Protein AF-Q5PYZ2-F1 (afdb_monomer)

Structure (mmCIF, N/CA/C/O backbone):
data_AF-Q5PYZ2-F1
#
_entry.id   AF-Q5PYZ2-F1
#
loop_
_atom_site.group_PDB
_atom_site.id
_atom_site.type_symbol
_atom_site.label_atom_id
_atom_site.label_alt_id
_atom_site.label_comp_id
_atom_site.label_asym_id
_atom_site.label_entity_id
_atom_site.label_seq_id
_atom_site.pdbx_PDB_ins_code
_atom_site.Cartn_x
_atom_site.Cartn_y
_atom_site.Cartn_z
_atom_site.occupancy
_atom_site.B_iso_or_equiv
_atom_site.auth_seq_id
_atom_site.auth_comp_id
_atom_site.auth_asym_id
_atom_site.auth_atom_id
_atom_site.pdbx_PDB_model_num
ATOM 1 N N . TYR A 1 1 ? 17.590 11.667 -26.808 1.00 47.16 1 TYR A N 1
ATOM 2 C CA . TYR A 1 1 ? 16.742 10.820 -25.951 1.00 47.16 1 TYR A CA 1
ATOM 3 C C . TYR A 1 1 ? 17.163 11.043 -24.516 1.00 47.16 1 TYR A C 1
ATOM 5 O O . TYR A 1 1 ? 18.228 10.579 -24.139 1.00 47.16 1 TYR A O 1
ATOM 13 N N . ILE A 1 2 ? 16.395 11.802 -23.737 1.00 50.25 2 ILE A N 1
ATOM 14 C CA . ILE A 1 2 ? 16.624 11.834 -22.291 1.00 50.25 2 ILE A CA 1
ATOM 15 C C . ILE A 1 2 ? 16.015 10.529 -21.776 1.00 50.25 2 ILE A C 1
ATOM 17 O O . ILE A 1 2 ? 14.794 10.378 -21.786 1.00 50.25 2 ILE A O 1
ATOM 21 N N . GLN A 1 3 ? 16.847 9.551 -21.415 1.00 60.03 3 GLN A N 1
ATOM 22 C CA . GLN A 1 3 ? 16.414 8.437 -20.570 1.00 60.03 3 GLN A CA 1
ATOM 23 C C . GLN A 1 3 ? 16.127 9.032 -19.187 1.00 60.03 3 GLN A C 1
ATOM 25 O O . GLN A 1 3 ? 16.986 9.056 -18.314 1.00 60.03 3 GLN A O 1
ATOM 30 N N . GLY A 1 4 ? 14.951 9.644 -19.040 1.00 65.38 4 GLY A N 1
ATOM 31 C CA . GLY A 1 4 ? 14.511 10.210 -17.772 1.00 65.38 4 GLY A CA 1
ATOM 32 C C . GLY A 1 4 ? 14.301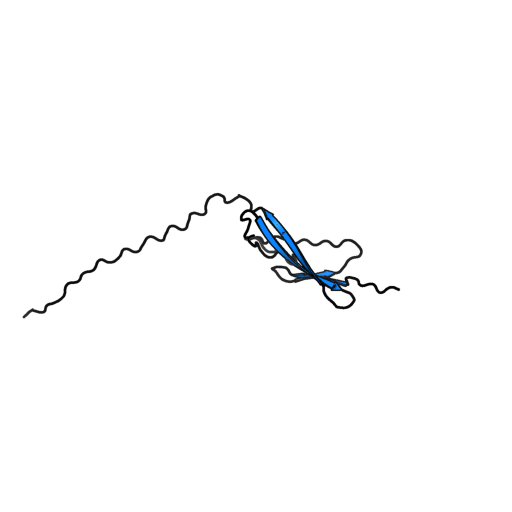 9.110 -16.735 1.00 65.38 4 GLY A C 1
ATOM 33 O O . GLY A 1 4 ? 14.025 7.960 -17.081 1.00 65.38 4 GLY A O 1
ATOM 34 N N . HIS A 1 5 ? 14.411 9.479 -15.462 1.00 83.31 5 HIS A N 1
ATOM 35 C CA . HIS A 1 5 ? 14.029 8.628 -14.340 1.00 83.31 5 HIS A CA 1
ATOM 36 C C . HIS A 1 5 ? 12.518 8.379 -14.402 1.00 83.31 5 HIS A C 1
ATOM 38 O O . HIS A 1 5 ? 11.717 9.290 -14.187 1.00 83.31 5 HIS A O 1
ATOM 44 N N . VAL A 1 6 ? 12.117 7.170 -14.801 1.00 87.25 6 VAL A N 1
ATOM 45 C CA . VAL A 1 6 ? 10.706 6.814 -15.005 1.00 87.25 6 VAL A CA 1
ATOM 46 C C . VAL A 1 6 ? 10.327 5.603 -14.169 1.00 87.25 6 VAL A C 1
ATOM 48 O O . VAL A 1 6 ? 11.102 4.661 -14.028 1.00 87.25 6 VAL A O 1
ATOM 51 N N . ILE A 1 7 ? 9.102 5.605 -13.644 1.00 87.31 7 ILE A N 1
ATOM 52 C CA . ILE A 1 7 ? 8.531 4.431 -12.974 1.00 87.31 7 ILE A CA 1
ATOM 53 C C . ILE A 1 7 ? 8.284 3.362 -14.041 1.00 87.31 7 ILE A C 1
ATOM 55 O O . ILE A 1 7 ? 7.513 3.618 -14.973 1.00 87.31 7 ILE A O 1
ATOM 59 N N . LYS A 1 8 ? 8.929 2.200 -13.907 1.00 88.06 8 LYS A N 1
ATOM 60 C CA . LYS A 1 8 ? 8.696 1.010 -14.739 1.00 88.06 8 LYS A CA 1
ATOM 61 C C . LYS A 1 8 ? 7.470 0.251 -14.252 1.00 88.06 8 LYS A C 1
ATOM 63 O O . LYS A 1 8 ? 6.565 -0.030 -15.031 1.00 88.06 8 LYS A O 1
ATOM 68 N N . ASP A 1 9 ? 7.436 -0.004 -12.952 1.00 88.88 9 ASP A N 1
ATOM 69 C CA . ASP A 1 9 ? 6.467 -0.880 -12.313 1.00 88.88 9 ASP A CA 1
ATOM 70 C C . ASP A 1 9 ? 6.088 -0.358 -10.930 1.00 88.88 9 ASP A C 1
ATOM 72 O O . ASP A 1 9 ? 6.807 0.439 -10.323 1.00 88.88 9 ASP A O 1
ATOM 76 N N . MET A 1 10 ? 4.954 -0.825 -10.422 1.00 91.38 10 MET A N 1
ATOM 77 C CA . MET A 1 10 ? 4.520 -0.560 -9.057 1.00 91.38 10 MET A CA 1
ATOM 78 C C . MET A 1 10 ? 4.172 -1.877 -8.370 1.00 91.38 10 MET A C 1
ATOM 80 O O . MET A 1 10 ? 3.577 -2.768 -8.976 1.00 91.38 10 MET A O 1
ATOM 84 N N . GLN A 1 11 ? 4.524 -1.994 -7.096 1.00 93.81 11 GLN A N 1
ATOM 85 C CA . GLN A 1 11 ? 4.121 -3.104 -6.239 1.00 93.81 11 GLN A CA 1
ATOM 86 C C . GLN A 1 11 ? 3.348 -2.568 -5.052 1.00 93.81 11 GLN A C 1
ATOM 88 O O . GLN A 1 11 ? 3.787 -1.623 -4.403 1.00 93.81 11 GLN A O 1
ATOM 93 N N . ILE A 1 12 ? 2.206 -3.174 -4.753 1.00 94.19 12 ILE A N 1
ATOM 94 C CA . ILE A 1 12 ? 1.385 -2.793 -3.608 1.00 94.19 12 ILE A CA 1
ATOM 95 C C . ILE A 1 12 ? 1.387 -3.952 -2.630 1.00 94.19 12 ILE A C 1
ATOM 97 O O . ILE A 1 12 ? 0.976 -5.065 -2.956 1.00 94.19 12 ILE A O 1
ATOM 101 N N . PHE A 1 13 ? 1.858 -3.681 -1.421 1.00 95.06 13 PHE A N 1
ATOM 102 C CA . PHE A 1 13 ? 1.905 -4.635 -0.333 1.00 95.06 13 PHE A CA 1
ATOM 103 C C . PHE A 1 13 ? 0.631 -4.493 0.493 1.00 95.06 13 PHE A C 1
ATOM 105 O O . PHE A 1 13 ? 0.451 -3.524 1.234 1.00 95.06 13 PHE A O 1
ATOM 112 N N . CYS A 1 14 ? -0.229 -5.491 0.370 1.00 93.56 14 CYS A N 1
ATOM 113 C CA . CYS A 1 14 ? -1.535 -5.590 1.000 1.00 93.56 14 CYS A CA 1
ATOM 114 C C . CYS A 1 14 ? -1.460 -6.509 2.233 1.00 93.56 14 CYS A C 1
ATOM 116 O O . CYS A 1 14 ? -0.421 -7.107 2.533 1.00 93.56 14 CYS A O 1
ATOM 118 N N . LYS A 1 15 ? -2.568 -6.654 2.966 1.00 92.38 15 LYS A N 1
ATOM 119 C CA . LYS A 1 15 ? -2.695 -7.644 4.051 1.00 92.38 15 LYS A CA 1
ATOM 120 C C . LYS A 1 15 ? -2.636 -9.083 3.527 1.00 92.38 15 LYS A C 1
ATOM 122 O O . LYS A 1 15 ? -2.087 -9.956 4.186 1.00 92.38 15 LYS A O 1
ATOM 127 N N . ASN A 1 16 ? -3.213 -9.322 2.353 1.00 90.56 16 ASN A N 1
ATOM 128 C CA . ASN A 1 16 ? -3.394 -10.644 1.753 1.00 90.56 16 ASN A CA 1
ATOM 129 C C . ASN A 1 16 ? -2.315 -11.015 0.717 1.00 90.56 16 ASN A C 1
ATOM 131 O O . ASN A 1 16 ? -2.527 -11.923 -0.080 1.00 90.56 16 ASN A O 1
ATOM 135 N N . GLY A 1 17 ? -1.177 -10.318 0.719 1.00 90.94 17 GLY A N 1
ATOM 136 C CA . GLY A 1 17 ? -0.070 -10.548 -0.208 1.00 90.94 17 GLY A CA 1
ATOM 137 C C . GLY A 1 17 ? 0.379 -9.264 -0.895 1.00 90.94 17 GLY A C 1
ATOM 138 O O . GLY A 1 17 ? 0.103 -8.162 -0.423 1.00 90.94 17 GLY A O 1
ATOM 139 N N . TRP A 1 18 ? 1.082 -9.407 -2.012 1.00 90.25 18 TRP A N 1
ATOM 140 C CA . TRP A 1 18 ? 1.504 -8.288 -2.846 1.00 90.25 18 TRP A CA 1
ATOM 141 C C . TRP A 1 18 ? 0.850 -8.381 -4.223 1.00 90.25 18 TRP A C 1
ATOM 143 O O . TRP A 1 18 ? 0.552 -9.469 -4.713 1.00 90.25 18 TRP A O 1
ATOM 153 N N . MET A 1 19 ? 0.623 -7.227 -4.838 1.00 90.19 19 MET A N 1
ATOM 154 C CA . MET A 1 19 ? 0.095 -7.112 -6.192 1.00 90.19 19 MET A CA 1
ATOM 155 C C . MET A 1 19 ? 1.070 -6.317 -7.053 1.00 90.19 19 MET A C 1
ATOM 157 O O . MET A 1 19 ? 1.486 -5.223 -6.671 1.00 90.19 19 MET A O 1
ATOM 161 N N . GLN A 1 20 ? 1.397 -6.857 -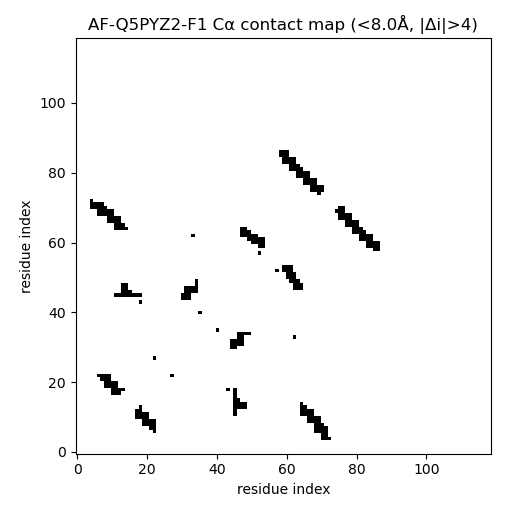8.227 1.00 90.12 20 GLN A N 1
ATOM 162 C CA . GLN A 1 20 ? 2.094 -6.121 -9.276 1.00 90.12 20 GLN A CA 1
ATOM 163 C C . GLN A 1 20 ? 1.094 -5.258 -10.040 1.00 90.12 20 GLN A C 1
ATOM 165 O O . GLN A 1 20 ? 0.040 -5.739 -10.456 1.00 90.12 20 GLN A O 1
ATOM 170 N N . MET A 1 21 ? 1.459 -4.011 -10.297 1.00 86.31 21 MET A N 1
ATOM 171 C CA . MET A 1 21 ? 0.721 -3.122 -11.173 1.00 86.31 21 MET A CA 1
ATOM 172 C C . MET A 1 21 ? 1.652 -2.617 -12.271 1.00 86.31 21 MET A C 1
ATOM 174 O O . MET A 1 21 ? 2.591 -1.858 -12.029 1.00 86.31 21 MET A O 1
ATOM 178 N N . THR A 1 22 ? 1.391 -3.064 -13.496 1.00 79.81 22 THR A N 1
ATOM 179 C CA . THR A 1 22 ? 2.115 -2.592 -14.675 1.00 79.81 22 THR A CA 1
ATOM 180 C C . THR A 1 22 ? 1.683 -1.168 -14.990 1.00 79.81 22 THR A C 1
ATOM 182 O O . THR A 1 22 ? 0.487 -0.874 -15.048 1.00 79.81 22 THR A O 1
ATOM 185 N N . ARG A 1 23 ? 2.647 -0.275 -15.229 1.00 74.75 23 ARG A N 1
ATOM 186 C CA . ARG A 1 23 ? 2.348 1.110 -15.593 1.00 74.75 23 ARG A CA 1
ATOM 187 C C . ARG A 1 23 ? 1.720 1.176 -16.989 1.00 74.75 23 ARG A C 1
ATOM 189 O O . ARG A 1 23 ? 2.405 1.055 -18.003 1.00 74.75 23 ARG A O 1
ATOM 196 N N . GLY A 1 24 ? 0.421 1.448 -17.047 1.00 70.69 24 GLY A N 1
ATOM 197 C CA . GLY A 1 24 ? -0.268 1.841 -18.272 1.00 70.69 24 GLY A CA 1
ATOM 198 C C . GLY A 1 24 ? 0.141 3.242 -18.742 1.00 70.69 24 GLY A C 1
ATOM 199 O O . GLY A 1 24 ? 0.639 4.066 -17.966 1.00 70.69 24 GLY A O 1
ATOM 200 N N . ARG A 1 25 ? -0.091 3.542 -20.027 1.00 71.06 25 ARG A N 1
ATOM 201 C CA .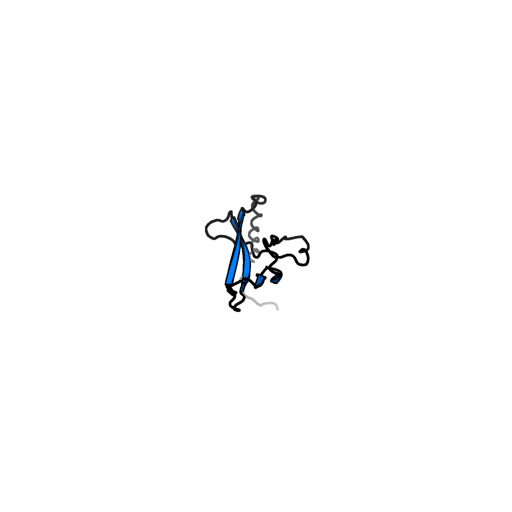 ARG A 1 25 ? 0.018 4.916 -20.540 1.00 71.06 25 ARG A CA 1
ATOM 202 C C . ARG A 1 25 ? -1.106 5.758 -19.919 1.00 71.06 25 ARG A C 1
ATOM 204 O O . ARG A 1 25 ? -2.272 5.459 -20.138 1.00 71.06 25 ARG A O 1
ATOM 211 N N . GLY A 1 26 ? -0.759 6.809 -19.172 1.00 76.06 26 GLY A N 1
ATOM 212 C CA . GLY A 1 26 ? -1.733 7.704 -18.533 1.00 76.06 26 GLY A CA 1
ATOM 213 C C . GLY A 1 26 ? -2.068 7.326 -17.085 1.00 76.06 26 GLY A C 1
ATOM 214 O O . GLY A 1 26 ? -1.167 7.064 -1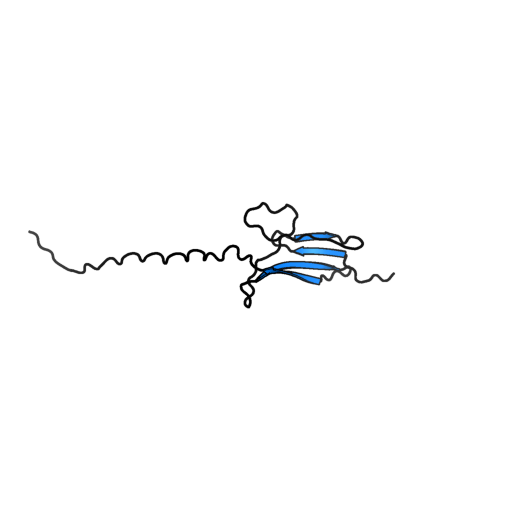6.288 1.00 76.06 26 GLY A O 1
ATOM 215 N N . ILE A 1 27 ? -3.358 7.365 -16.737 1.00 79.94 27 ILE A N 1
ATOM 216 C CA . ILE A 1 27 ? -3.859 7.151 -15.370 1.00 79.94 27 ILE A CA 1
ATOM 217 C C . ILE A 1 27 ? -3.963 5.651 -15.083 1.00 79.94 27 ILE A C 1
ATOM 219 O O . ILE A 1 27 ? -4.523 4.895 -15.872 1.00 79.94 27 ILE A O 1
ATOM 223 N N . ASN A 1 28 ? -3.454 5.236 -13.925 1.00 81.94 28 ASN A N 1
ATOM 224 C CA . ASN A 1 28 ? -3.540 3.869 -13.423 1.00 81.94 28 ASN A CA 1
ATOM 225 C C . ASN A 1 28 ? -4.485 3.856 -12.213 1.00 81.94 28 ASN A C 1
ATOM 227 O O . ASN A 1 28 ? -4.369 4.716 -11.343 1.00 81.94 28 ASN A O 1
ATOM 231 N N . MET A 1 29 ? -5.431 2.914 -12.165 1.00 84.88 29 MET A N 1
ATOM 232 C CA . MET A 1 29 ? -6.430 2.820 -11.092 1.00 84.88 29 MET A CA 1
ATOM 233 C C . MET A 1 29 ? -6.303 1.505 -10.332 1.00 84.88 29 MET A C 1
ATOM 235 O O . MET A 1 29 ? -6.231 0.437 -10.935 1.00 84.88 29 MET A O 1
ATOM 239 N N . ILE A 1 30 ? -6.343 1.592 -9.007 1.00 87.12 30 ILE A N 1
ATOM 240 C CA . ILE A 1 30 ? -6.299 0.465 -8.076 1.00 87.12 30 ILE A CA 1
ATOM 241 C C . ILE A 1 30 ? -7.527 0.536 -7.166 1.00 87.12 30 ILE A C 1
ATOM 243 O O . ILE A 1 30 ? -7.939 1.620 -6.754 1.00 87.12 30 ILE A O 1
ATOM 247 N N . ARG A 1 31 ? -8.117 -0.618 -6.839 1.00 89.12 31 ARG A N 1
ATOM 248 C CA . ARG A 1 31 ? -9.102 -0.738 -5.757 1.00 89.12 31 ARG A CA 1
ATOM 249 C C . ARG A 1 31 ? -8.474 -1.488 -4.592 1.00 89.12 31 ARG A C 1
ATOM 251 O O . ARG A 1 31 ? -7.965 -2.593 -4.771 1.00 89.12 31 ARG A O 1
ATOM 258 N N . ILE A 1 32 ? -8.524 -0.877 -3.414 1.00 92.12 32 ILE A N 1
ATOM 259 C CA . ILE A 1 32 ? -8.067 -1.478 -2.162 1.00 92.12 32 ILE A CA 1
ATOM 260 C C . ILE A 1 32 ? -9.287 -1.618 -1.261 1.00 92.12 32 ILE A C 1
ATOM 262 O O . ILE A 1 32 ? -10.020 -0.658 -1.029 1.00 92.12 32 ILE A O 1
ATOM 266 N N . HIS A 1 33 ? -9.529 -2.837 -0.804 1.00 91.25 33 HIS A N 1
ATOM 267 C CA . HIS A 1 33 ? -10.696 -3.186 -0.016 1.00 91.25 33 HIS A CA 1
ATOM 268 C C . HIS A 1 33 ? -10.382 -3.074 1.471 1.00 91.25 33 HIS A C 1
ATOM 270 O O . HIS A 1 33 ? -9.318 -3.496 1.927 1.00 91.25 33 HIS A O 1
ATOM 276 N N . TYR A 1 34 ? -11.334 -2.562 2.245 1.00 90.56 34 TYR A N 1
ATOM 277 C CA . TYR A 1 34 ? -11.297 -2.729 3.692 1.00 90.56 34 TYR A CA 1
ATOM 278 C C . TYR A 1 34 ? -11.443 -4.215 4.048 1.00 90.56 34 TYR A C 1
ATOM 280 O O . TYR A 1 34 ? -12.155 -4.945 3.345 1.00 90.56 34 TYR A O 1
ATOM 288 N N . PRO A 1 35 ? -10.773 -4.691 5.110 1.00 87.12 35 PRO A N 1
ATOM 289 C CA . PRO A 1 35 ? -10.938 -6.058 5.575 1.00 87.12 35 PRO A CA 1
ATOM 290 C C . PRO A 1 35 ? -12.395 -6.292 5.990 1.00 87.12 35 PRO A C 1
ATOM 292 O O . PRO A 1 35 ? -12.948 -5.553 6.797 1.00 87.12 35 PRO A O 1
ATOM 295 N N . GLN A 1 36 ? -13.015 -7.329 5.434 1.00 80.62 36 GLN A N 1
ATOM 296 C CA . GLN A 1 36 ? -14.359 -7.760 5.810 1.00 80.62 36 GLN A CA 1
ATOM 297 C C . GLN A 1 36 ? -14.257 -8.956 6.765 1.00 80.62 36 GLN A C 1
ATOM 299 O O . GLN A 1 36 ? -13.405 -9.826 6.590 1.00 80.62 36 GLN A O 1
ATOM 304 N N . THR A 1 37 ? -15.100 -8.985 7.795 1.00 69.44 37 THR A N 1
ATOM 305 C CA . THR A 1 37 ? -15.061 -9.983 8.879 1.00 69.44 37 THR A CA 1
ATOM 306 C C . THR A 1 37 ? -15.724 -11.314 8.523 1.00 69.44 37 THR A C 1
ATOM 308 O O . THR A 1 37 ? -15.336 -12.340 9.072 1.00 69.44 37 THR A O 1
ATOM 311 N N . TYR A 1 38 ? -16.693 -11.320 7.599 1.00 62.62 38 TYR A N 1
ATOM 312 C CA . TYR A 1 38 ? -17.573 -12.477 7.357 1.00 62.62 38 TYR A CA 1
ATOM 313 C C . TYR A 1 38 ? -17.750 -12.855 5.880 1.00 62.62 38 TYR A C 1
ATOM 315 O O . TYR A 1 38 ? -18.671 -13.590 5.534 1.00 62.62 38 TYR A O 1
ATOM 323 N N . THR A 1 39 ? -16.903 -12.353 4.986 1.00 60.56 39 THR A N 1
ATOM 324 C CA . THR A 1 39 ? -17.043 -12.577 3.540 1.00 60.56 39 THR A CA 1
ATOM 325 C C . THR A 1 39 ? -15.763 -13.150 2.943 1.00 60.56 39 THR A C 1
ATOM 327 O O . THR A 1 39 ? -14.657 -12.932 3.442 1.00 60.56 39 THR A O 1
ATOM 330 N N . SER A 1 40 ? -15.909 -13.903 1.849 1.00 63.59 40 SER A N 1
ATOM 331 C CA . SER A 1 40 ? -14.760 -14.384 1.089 1.00 63.59 40 SER A CA 1
ATOM 332 C C . SER A 1 40 ? -14.017 -13.197 0.479 1.00 63.59 40 SER A C 1
ATOM 334 O O . SER A 1 40 ? -14.611 -12.398 -0.249 1.00 63.59 40 SER A O 1
ATOM 336 N N . VAL A 1 41 ? -12.713 -13.108 0.736 1.00 66.31 41 VAL A N 1
ATOM 337 C CA . VAL A 1 41 ? -11.837 -12.135 0.078 1.00 66.31 41 VAL A CA 1
ATOM 338 C C . VAL A 1 41 ? -11.917 -12.353 -1.433 1.00 66.31 41 VAL A C 1
ATOM 340 O O . VAL A 1 41 ? -11.749 -13.477 -1.902 1.00 66.31 41 VAL A O 1
ATOM 343 N N . VAL A 1 42 ? -12.181 -11.287 -2.195 1.00 68.94 42 VAL A N 1
ATOM 344 C CA . VAL A 1 42 ? -12.200 -11.348 -3.663 1.00 68.94 42 VAL A CA 1
ATOM 345 C C . VAL A 1 42 ? -10.813 -11.803 -4.147 1.00 68.94 42 VAL A C 1
ATOM 347 O O . VAL A 1 42 ? -9.824 -11.127 -3.841 1.00 68.94 42 VAL A O 1
ATOM 350 N N . PRO A 1 43 ? -10.696 -12.930 -4.877 1.00 74.06 43 PRO A N 1
ATOM 351 C CA . PRO A 1 43 ? -9.411 -13.400 -5.382 1.00 74.06 43 PRO A CA 1
ATOM 352 C C . PRO A 1 43 ? -8.721 -12.326 -6.230 1.00 74.06 43 PRO A C 1
ATOM 354 O O . PRO A 1 43 ? -9.336 -11.733 -7.113 1.00 74.06 43 PRO A O 1
ATOM 357 N N . GLY A 1 44 ? -7.446 -12.053 -5.944 1.00 78.00 44 GLY A N 1
ATOM 358 C CA . GLY A 1 44 ? -6.662 -11.024 -6.638 1.00 78.00 44 GLY A CA 1
ATOM 359 C C . GLY A 1 44 ? -6.901 -9.579 -6.176 1.00 78.00 44 GLY A C 1
ATOM 360 O O . GLY A 1 44 ? -6.238 -8.677 -6.680 1.00 78.00 44 GLY A O 1
ATOM 361 N N . ALA A 1 45 ? -7.796 -9.326 -5.214 1.00 87.56 45 ALA A N 1
ATOM 362 C CA . ALA A 1 45 ? -7.972 -7.988 -4.648 1.00 87.56 45 ALA A CA 1
ATOM 363 C C . ALA A 1 45 ? -6.839 -7.614 -3.679 1.00 87.56 45 ALA A C 1
ATOM 365 O O . ALA A 1 45 ? -6.298 -8.475 -2.989 1.00 87.56 45 ALA A O 1
ATOM 366 N N . CYS A 1 46 ? -6.527 -6.321 -3.558 1.00 91.00 46 CYS A N 1
ATOM 367 C CA . CYS A 1 46 ? -5.718 -5.811 -2.449 1.00 91.00 46 CYS A CA 1
ATOM 368 C C . CYS A 1 46 ? -6.607 -5.523 -1.248 1.0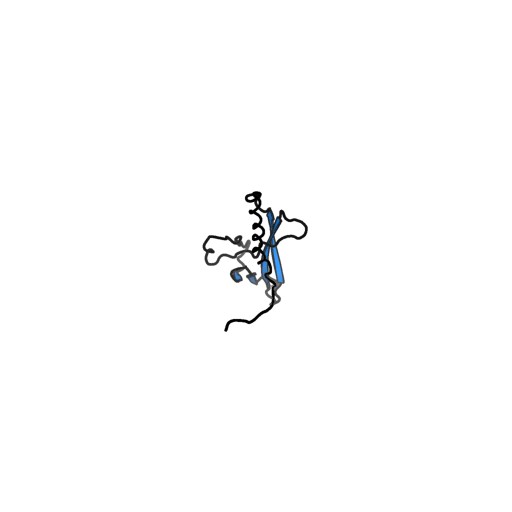0 91.00 46 CYS A C 1
ATOM 370 O O . CYS A 1 46 ? -7.605 -4.814 -1.386 1.00 91.00 46 CYS A O 1
ATOM 372 N N . VAL A 1 47 ? -6.227 -6.011 -0.071 1.00 92.88 47 VAL A N 1
ATOM 373 C CA . VAL A 1 47 ? -6.899 -5.679 1.188 1.00 92.88 47 VAL A CA 1
ATOM 374 C C . VAL A 1 47 ? -6.002 -4.784 2.037 1.00 92.88 47 VAL A C 1
ATOM 376 O O . VAL A 1 47 ? -4.820 -5.087 2.224 1.00 92.88 47 VAL A O 1
ATOM 379 N N . PHE A 1 48 ? -6.565 -3.700 2.569 1.00 94.75 48 PHE A N 1
ATOM 380 C CA . PHE A 1 48 ? -5.894 -2.832 3.531 1.00 94.75 48 PHE A CA 1
ATOM 381 C C . PHE A 1 48 ? -5.401 -3.617 4.752 1.00 94.75 48 PHE A C 1
ATOM 383 O O . PHE A 1 48 ? -6.024 -4.585 5.203 1.00 94.75 48 PHE A O 1
ATOM 390 N N . ARG A 1 49 ? -4.293 -3.161 5.334 1.00 93.50 49 ARG A N 1
ATOM 391 C CA . ARG A 1 49 ? -3.909 -3.532 6.698 1.00 93.50 49 ARG A CA 1
ATOM 392 C C . ARG A 1 49 ? -4.654 -2.657 7.704 1.00 93.50 49 ARG A C 1
ATOM 394 O O . ARG A 1 49 ? -5.099 -1.567 7.354 1.00 93.50 49 ARG A O 1
ATOM 401 N N . GLY A 1 50 ? -4.760 -3.138 8.940 1.00 91.94 50 GLY A N 1
ATOM 402 C CA . GLY A 1 50 ? -5.556 -2.514 9.996 1.00 91.94 50 GLY A CA 1
ATOM 403 C C . GLY A 1 50 ? -6.893 -3.233 10.252 1.00 91.94 50 GLY A C 1
ATOM 404 O O . GLY A 1 50 ? -7.059 -4.380 9.805 1.00 91.94 50 GLY A O 1
ATOM 405 N N . PRO A 1 51 ? -7.829 -2.585 10.973 1.00 92.31 51 PRO A N 1
ATOM 406 C CA . PRO A 1 51 ? -7.726 -1.210 11.488 1.00 92.31 51 PRO A CA 1
ATOM 407 C C . PRO A 1 51 ? -6.618 -1.026 12.531 1.00 92.31 51 PRO A C 1
ATOM 409 O O . PRO A 1 51 ? -6.326 -1.937 13.305 1.00 92.31 51 PRO A O 1
ATOM 412 N N . TYR A 1 52 ? -6.020 0.165 12.563 1.00 92.12 52 TYR A N 1
ATOM 413 C CA . TYR A 1 52 ? -5.121 0.621 13.623 1.00 92.12 52 TYR A CA 1
ATOM 414 C C . TYR A 1 52 ? -5.786 1.753 14.411 1.00 92.12 52 TYR A C 1
ATOM 416 O O . TYR A 1 52 ? -6.314 2.697 13.820 1.00 92.12 52 TYR A O 1
ATOM 424 N N . SER A 1 53 ? -5.759 1.670 15.741 1.00 90.31 53 SER A N 1
ATOM 425 C CA . SER A 1 53 ? -6.253 2.742 16.613 1.00 90.31 53 SER A CA 1
ATOM 426 C C . SER A 1 53 ? -5.300 3.935 16.610 1.00 90.31 53 SER A C 1
ATOM 428 O O . SER A 1 53 ? -4.084 3.759 16.690 1.00 90.31 53 SER A O 1
ATOM 430 N N . ILE A 1 54 ? -5.855 5.147 16.580 1.00 88.44 54 ILE A N 1
ATOM 431 C CA . ILE A 1 54 ? -5.088 6.387 16.713 1.00 88.44 54 ILE A CA 1
ATOM 432 C C . ILE A 1 54 ? -5.061 6.782 18.198 1.00 88.44 54 ILE A C 1
ATOM 434 O O . ILE A 1 54 ? -6.128 7.030 18.757 1.00 88.44 54 ILE A O 1
ATOM 438 N N . PRO A 1 55 ? -3.885 6.905 18.846 1.00 85.62 55 PRO A N 1
ATOM 439 C CA . PRO A 1 55 ? -3.793 7.154 20.292 1.00 85.62 55 PRO A CA 1
ATOM 440 C C . PRO A 1 55 ? -4.514 8.415 20.783 1.00 85.62 55 PRO A C 1
ATOM 442 O O . PRO A 1 55 ? -4.898 8.502 21.942 1.00 85.62 55 PRO A O 1
ATOM 445 N N . THR A 1 56 ? -4.665 9.415 19.917 1.00 87.69 56 THR A N 1
ATOM 446 C CA . THR A 1 56 ? -5.286 10.702 20.244 1.00 87.69 56 THR A CA 1
ATOM 447 C C . THR A 1 56 ? -6.762 10.777 19.866 1.00 87.69 56 THR A C 1
ATOM 449 O O . THR A 1 56 ? -7.401 11.790 20.149 1.00 87.69 56 THR A O 1
ATOM 452 N N . ASN A 1 57 ? -7.314 9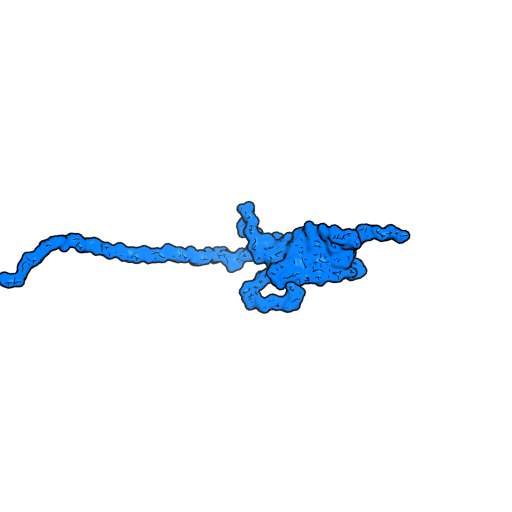.757 19.200 1.00 86.44 57 ASN A N 1
ATOM 453 C CA . ASN A 1 57 ? -8.686 9.801 18.717 1.00 86.44 57 ASN A CA 1
ATOM 454 C C . ASN A 1 57 ? -9.303 8.405 18.562 1.00 86.44 57 ASN A C 1
ATOM 456 O O . ASN A 1 57 ? -9.165 7.752 17.529 1.00 86.44 57 ASN A O 1
ATOM 460 N N . ASP A 1 58 ? -10.095 8.009 19.557 1.00 86.44 58 ASP A N 1
ATOM 461 C CA . ASP A 1 58 ? -10.786 6.719 19.569 1.00 86.44 58 ASP A CA 1
ATOM 462 C C . ASP A 1 58 ? -11.937 6.614 18.564 1.00 86.44 58 ASP A C 1
ATOM 464 O O . ASP A 1 58 ? -12.407 5.506 18.297 1.00 86.44 58 ASP A O 1
ATOM 468 N N . SER A 1 59 ? -12.390 7.730 17.986 1.00 89.50 59 SER A N 1
ATOM 469 C CA . SER A 1 59 ? -13.467 7.746 16.987 1.00 89.50 59 SER A CA 1
ATOM 470 C C . SER A 1 59 ? -12.982 7.469 15.563 1.00 89.50 59 SER A C 1
ATOM 472 O O . SER A 1 59 ? -13.804 7.288 14.664 1.00 89.50 59 SER A O 1
ATOM 474 N N . ILE A 1 60 ? -11.665 7.418 15.347 1.00 90.69 60 ILE A N 1
ATOM 475 C CA . ILE A 1 60 ? -11.050 7.195 14.039 1.00 90.69 60 ILE A CA 1
ATOM 476 C C . ILE A 1 60 ? -10.201 5.925 14.086 1.00 90.69 60 ILE A C 1
ATOM 478 O O . ILE A 1 60 ? -9.540 5.616 15.077 1.00 90.69 60 ILE A O 1
ATOM 482 N N . GLU A 1 61 ? -10.224 5.186 12.989 1.00 93.12 61 GLU A N 1
ATOM 483 C CA . GLU A 1 61 ? -9.329 4.069 12.723 1.00 93.12 61 GLU A CA 1
ATOM 484 C C . GLU A 1 61 ? -8.584 4.285 11.405 1.00 93.12 61 GLU A C 1
ATOM 486 O O . GLU A 1 61 ? -9.133 4.814 10.435 1.00 93.12 61 GLU A O 1
ATOM 491 N N . THR A 1 62 ? -7.317 3.884 11.375 1.00 94.12 62 THR A N 1
ATOM 492 C CA . THR A 1 62 ? -6.448 4.028 10.205 1.00 94.12 62 THR A CA 1
ATOM 493 C C . THR A 1 62 ? -6.266 2.690 9.512 1.00 94.12 62 THR A C 1
ATOM 495 O O . THR A 1 62 ? -6.013 1.662 10.142 1.00 94.12 62 THR A O 1
ATOM 498 N N . TYR A 1 63 ? -6.326 2.725 8.190 1.00 95.69 63 TYR A N 1
ATOM 499 C CA . TYR A 1 63 ? -6.002 1.617 7.309 1.00 95.69 63 TYR A CA 1
ATOM 500 C C . TYR A 1 63 ? -4.867 2.029 6.387 1.00 95.69 63 TYR A C 1
ATOM 502 O O . TYR A 1 63 ? -4.833 3.172 5.932 1.00 95.69 63 TYR A O 1
ATOM 510 N N . ASN A 1 64 ? -3.946 1.113 6.091 1.00 96.88 64 ASN A N 1
ATOM 511 C CA . ASN A 1 64 ? -2.854 1.423 5.175 1.00 96.88 64 ASN A CA 1
ATOM 512 C C . ASN A 1 64 ? -2.427 0.259 4.280 1.00 96.88 64 ASN A C 1
ATOM 514 O O . ASN A 1 64 ? -2.702 -0.916 4.547 1.00 96.88 64 ASN A O 1
ATOM 518 N N . VAL A 1 65 ? -1.752 0.614 3.194 1.00 96.88 65 VAL A N 1
ATOM 519 C CA . VAL A 1 65 ? -0.923 -0.286 2.388 1.00 96.88 65 VAL A CA 1
ATOM 520 C C . VAL A 1 65 ? 0.393 0.409 2.080 1.00 96.88 65 VAL A C 1
ATOM 522 O O . VAL A 1 65 ? 0.479 1.635 2.095 1.00 96.88 65 VAL A O 1
ATOM 525 N N . SER A 1 66 ? 1.412 -0.380 1.768 1.00 96.56 66 SER A N 1
ATOM 526 C CA . SER A 1 66 ? 2.705 0.157 1.339 1.00 96.56 66 SER A CA 1
ATOM 527 C C . SER A 1 66 ? 2.835 -0.021 -0.164 1.00 96.56 66 SER A C 1
ATOM 529 O O . SER A 1 66 ? 2.416 -1.050 -0.694 1.00 96.56 66 SER A O 1
ATOM 531 N N . VAL A 1 67 ? 3.424 0.948 -0.850 1.00 95.19 67 VAL A N 1
ATOM 532 C CA . VAL A 1 67 ? 3.628 0.926 -2.298 1.00 95.19 67 VAL A CA 1
ATOM 533 C C . VAL A 1 67 ? 5.114 1.056 -2.582 1.00 95.19 67 VAL A C 1
ATOM 535 O O . VAL A 1 67 ? 5.742 1.982 -2.088 1.00 95.19 67 VAL A O 1
ATOM 538 N N . ALA A 1 68 ? 5.675 0.153 -3.381 1.00 95.00 68 ALA A N 1
ATOM 539 C CA . ALA A 1 68 ? 6.993 0.326 -3.976 1.00 95.00 68 ALA A CA 1
ATOM 540 C C . ALA A 1 68 ? 6.848 0.819 -5.417 1.00 95.00 68 ALA A C 1
ATOM 542 O O . ALA A 1 68 ? 6.266 0.140 -6.266 1.00 95.00 68 ALA A O 1
ATOM 543 N N . LEU A 1 69 ? 7.409 1.990 -5.696 1.00 92.62 69 LEU A N 1
ATOM 544 C CA . LEU A 1 69 ? 7.615 2.506 -7.041 1.00 92.62 69 LEU A CA 1
ATOM 545 C C . LEU A 1 69 ? 8.958 1.982 -7.544 1.00 92.62 69 LEU A C 1
ATOM 547 O O . LEU A 1 69 ? 10.004 2.313 -6.986 1.00 92.62 69 LEU A O 1
ATOM 551 N N . LEU A 1 70 ? 8.932 1.143 -8.577 1.00 92.50 70 LEU A N 1
ATOM 552 C CA . LEU A 1 70 ? 10.127 0.542 -9.159 1.00 92.50 70 LEU A CA 1
ATOM 553 C C . LEU A 1 70 ? 10.586 1.394 -10.338 1.00 92.50 70 LEU A C 1
ATOM 555 O O . LEU A 1 70 ? 9.944 1.442 -11.393 1.00 92.50 70 LEU A O 1
ATOM 559 N N . TRP A 1 71 ? 11.695 2.094 -10.144 1.00 91.25 71 TRP A N 1
ATOM 560 C CA . TRP A 1 71 ? 12.217 3.048 -11.109 1.00 91.25 71 TRP A CA 1
ATOM 561 C C . TRP A 1 71 ? 13.145 2.401 -12.137 1.00 91.25 71 TRP A C 1
ATOM 563 O O . TRP A 1 71 ? 13.675 1.302 -11.962 1.00 91.25 71 TRP A O 1
ATOM 573 N N . SER A 1 72 ? 13.336 3.091 -13.259 1.00 90.56 72 SER A N 1
ATOM 574 C CA . SER A 1 72 ? 14.131 2.599 -14.381 1.00 90.56 72 SER A CA 1
ATOM 575 C C . SER A 1 72 ? 15.606 2.381 -14.061 1.00 90.56 72 SER A C 1
ATOM 577 O O . SER A 1 72 ? 16.219 1.537 -14.717 1.00 90.56 72 SER A O 1
ATOM 579 N N . ASP A 1 73 ? 16.129 3.113 -13.079 1.00 91.00 73 ASP A N 1
ATOM 580 C CA . ASP A 1 73 ? 17.498 3.044 -12.559 1.00 91.00 73 ASP A CA 1
ATOM 581 C C . ASP A 1 73 ? 17.706 1.926 -11.519 1.00 91.00 73 ASP A C 1
ATOM 583 O O . ASP A 1 73 ? 18.836 1.678 -11.112 1.00 91.00 73 ASP A O 1
ATOM 587 N N . GLY A 1 74 ? 16.636 1.231 -11.118 1.00 87.94 74 GLY A N 1
ATOM 588 C CA . GLY A 1 74 ? 16.675 0.113 -10.178 1.00 87.94 74 GLY A CA 1
ATOM 589 C C . GLY A 1 74 ? 16.528 0.495 -8.704 1.00 87.94 74 GLY A C 1
ATOM 590 O O . GLY A 1 74 ? 16.445 -0.409 -7.875 1.00 87.94 74 GLY A O 1
ATOM 591 N N . THR A 1 75 ? 16.445 1.782 -8.358 1.00 91.06 75 THR A N 1
ATOM 592 C CA . THR A 1 75 ? 16.276 2.213 -6.960 1.00 91.06 75 THR A CA 1
ATOM 593 C C . THR A 1 75 ? 14.788 2.306 -6.632 1.00 91.06 75 THR A C 1
ATOM 595 O O . THR A 1 75 ? 14.130 3.161 -7.210 1.00 91.06 75 THR A O 1
ATOM 598 N N . PRO A 1 76 ? 14.210 1.478 -5.742 1.00 92.50 76 PRO A N 1
ATOM 599 C CA . PRO A 1 76 ? 12.797 1.589 -5.390 1.00 92.50 76 PRO A CA 1
ATOM 600 C C . PRO A 1 76 ? 12.530 2.758 -4.428 1.00 92.50 76 PRO A C 1
ATOM 602 O O . PRO A 1 76 ? 13.329 3.031 -3.533 1.00 92.50 76 PRO A O 1
ATOM 605 N N . THR A 1 77 ? 11.367 3.400 -4.555 1.00 95.00 77 THR A N 1
ATOM 606 C CA . THR A 1 77 ? 10.832 4.333 -3.542 1.00 95.00 77 THR A CA 1
ATOM 607 C C . THR A 1 77 ? 9.640 3.694 -2.852 1.00 95.00 77 THR A C 1
ATOM 609 O O . THR A 1 77 ? 8.800 3.103 -3.528 1.00 95.00 77 THR A O 1
ATOM 612 N N . TYR A 1 78 ? 9.555 3.819 -1.529 1.00 95.62 78 TYR A N 1
ATOM 613 C CA . TYR A 1 78 ? 8.460 3.264 -0.741 1.00 95.62 78 TYR A CA 1
ATOM 614 C C . TYR A 1 78 ? 7.560 4.375 -0.213 1.00 95.62 78 TYR A C 1
ATOM 616 O O . TYR A 1 78 ? 8.041 5.306 0.420 1.00 95.62 78 TYR A O 1
ATOM 624 N N . GLU A 1 79 ? 6.261 4.231 -0.440 1.00 95.06 79 GLU A N 1
ATOM 625 C CA . GLU A 1 79 ? 5.222 5.165 -0.014 1.00 95.06 79 GLU A CA 1
ATOM 626 C C . GLU A 1 79 ? 4.157 4.438 0.817 1.00 95.06 79 GLU A C 1
ATOM 628 O O . GLU A 1 79 ? 3.953 3.227 0.675 1.00 95.06 79 GLU A O 1
ATOM 633 N N . SER A 1 80 ? 3.455 5.176 1.677 1.00 95.56 80 SER A N 1
ATOM 634 C CA . SER A 1 80 ? 2.301 4.682 2.438 1.00 95.56 80 SER A CA 1
ATOM 635 C C . SER A 1 80 ? 1.026 5.300 1.871 1.00 95.56 80 SER A C 1
ATOM 637 O O . SER A 1 80 ? 0.937 6.517 1.721 1.00 95.56 80 SER A O 1
ATOM 639 N N . LEU A 1 81 ? 0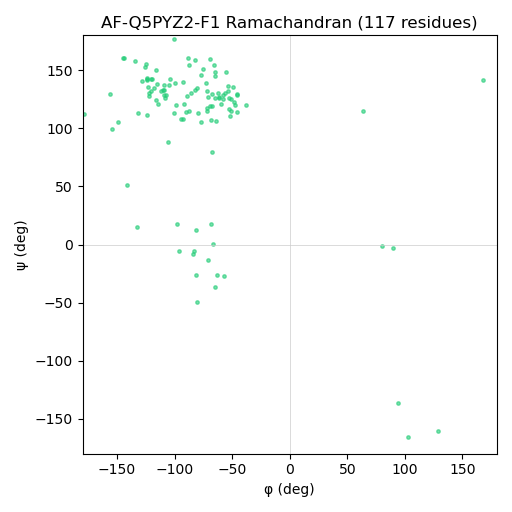.032 4.472 1.553 1.00 95.06 81 LEU A N 1
ATOM 640 C CA . LEU A 1 81 ? -1.321 4.944 1.261 1.00 95.06 81 LEU A CA 1
ATOM 641 C C . LEU A 1 81 ? -2.174 4.722 2.498 1.00 95.06 81 LEU A C 1
ATOM 643 O O . LEU A 1 81 ? -2.437 3.576 2.866 1.00 95.06 81 LEU A O 1
ATOM 647 N N . GLU A 1 82 ? -2.608 5.816 3.114 1.00 95.44 82 GLU A N 1
ATOM 648 C CA . GLU A 1 82 ? -3.329 5.805 4.383 1.00 95.44 82 GLU A CA 1
ATOM 649 C C . GLU A 1 82 ? -4.752 6.317 4.204 1.00 95.44 82 GLU A C 1
ATOM 651 O O . GLU A 1 82 ? -5.014 7.281 3.483 1.00 95.44 82 GLU A O 1
ATOM 656 N N . CYS A 1 83 ? -5.691 5.648 4.859 1.00 94.19 83 CYS A N 1
ATOM 657 C CA . CYS A 1 83 ? -7.099 5.999 4.866 1.00 94.19 83 CYS A CA 1
ATOM 658 C C . CYS A 1 83 ? -7.602 5.984 6.306 1.00 94.19 83 CYS A C 1
ATOM 660 O O . CYS A 1 83 ? -7.679 4.929 6.935 1.00 94.19 83 CYS A O 1
ATOM 662 N N . ASN A 1 84 ? -7.964 7.163 6.806 1.00 93.25 84 ASN A N 1
ATOM 663 C CA . ASN A 1 84 ? -8.607 7.327 8.101 1.00 93.25 84 ASN A CA 1
ATOM 664 C C . ASN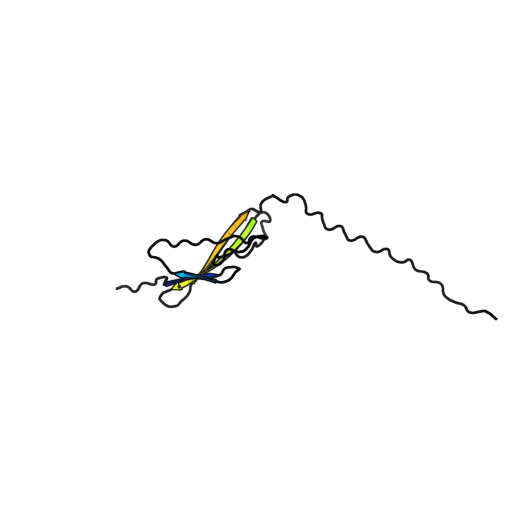 A 1 84 ? -10.120 7.242 7.927 1.00 93.25 84 ASN A C 1
ATOM 666 O O . ASN A 1 84 ? -10.694 7.947 7.096 1.00 93.25 84 ASN A O 1
ATOM 670 N N . VAL A 1 85 ? -10.755 6.384 8.714 1.00 91.31 85 VAL A N 1
ATOM 671 C CA . VAL A 1 85 ? -12.194 6.135 8.668 1.00 91.31 85 VAL A CA 1
ATOM 672 C C . VAL A 1 85 ? -12.773 6.401 10.047 1.00 91.31 85 VAL A C 1
ATOM 674 O O . VAL A 1 85 ? -12.207 6.002 11.062 1.00 91.31 85 VAL A O 1
ATOM 677 N N . THR A 1 86 ? -13.905 7.096 10.099 1.00 90.50 86 THR A N 1
ATOM 678 C CA . THR A 1 86 ? -14.657 7.251 11.343 1.00 90.50 86 THR A CA 1
ATOM 679 C C . THR A 1 86 ? -15.296 5.917 11.699 1.00 90.50 86 THR A C 1
ATOM 681 O O . THR A 1 86 ? -16.014 5.336 10.882 1.00 90.50 86 THR A O 1
ATOM 684 N N . LYS A 1 87 ? -15.073 5.440 12.924 1.00 84.38 87 LYS A N 1
ATOM 685 C CA . LYS A 1 87 ? -15.730 4.232 13.421 1.00 84.38 87 LYS A CA 1
ATOM 686 C C . LYS A 1 87 ? -17.240 4.438 13.362 1.00 84.38 87 LYS A C 1
ATOM 688 O O . LYS A 1 87 ? -17.769 5.411 13.905 1.00 84.38 87 LYS A O 1
ATOM 693 N N . SER A 1 88 ? -17.950 3.531 12.696 1.00 71.62 88 SER A N 1
ATOM 694 C CA . SER A 1 88 ? -19.410 3.568 12.681 1.00 71.62 88 SER A CA 1
ATOM 695 C C . SER A 1 88 ? -19.927 3.411 14.112 1.00 71.62 88 SER A C 1
ATOM 697 O O . SER A 1 88 ? -19.606 2.421 14.766 1.00 71.62 88 SER A O 1
ATOM 699 N N . GLN A 1 89 ? -20.774 4.327 14.584 1.00 53.12 89 GLN A N 1
ATOM 700 C CA . GLN A 1 89 ? -21.392 4.269 15.920 1.00 53.12 89 GLN A CA 1
ATOM 701 C C . GLN A 1 89 ? -22.419 3.126 16.096 1.00 53.12 89 GLN A C 1
ATOM 703 O O . GLN A 1 89 ? -23.213 3.141 17.034 1.00 53.12 89 GLN A O 1
ATOM 708 N N . ALA A 1 90 ? -22.412 2.111 15.226 1.00 48.62 90 ALA A N 1
ATOM 709 C CA . ALA A 1 90 ? -23.364 1.000 15.236 1.00 48.62 90 ALA A CA 1
ATOM 710 C C . ALA A 1 90 ? -23.246 0.074 16.469 1.00 48.62 90 ALA A C 1
ATOM 712 O O . ALA A 1 90 ? -24.022 -0.866 16.596 1.00 48.62 90 ALA A O 1
ATOM 713 N N . SER A 1 91 ? -22.326 0.355 17.399 1.00 45.44 91 SER A N 1
ATOM 714 C CA . SER A 1 91 ? -22.182 -0.354 18.673 1.00 45.44 91 SER A CA 1
ATOM 715 C C . SER A 1 91 ? -21.837 0.598 19.827 1.00 45.44 91 SER A C 1
ATOM 717 O O . SER A 1 91 ? -20.896 0.369 20.575 1.00 45.44 91 SER A O 1
ATOM 719 N N . ASN A 1 92 ? -22.602 1.682 19.992 1.00 43.16 92 ASN A N 1
ATOM 720 C CA . ASN A 1 92 ? -22.692 2.378 21.288 1.00 43.16 92 ASN A CA 1
ATOM 721 C C . ASN A 1 92 ? -23.687 1.697 22.251 1.00 43.16 92 ASN A C 1
ATOM 723 O O . ASN A 1 92 ? -24.039 2.268 23.280 1.00 43.16 92 ASN A O 1
ATOM 727 N N . ALA A 1 93 ? -24.139 0.474 21.957 1.00 46.28 93 ALA A N 1
ATOM 728 C CA . ALA A 1 93 ? -24.489 -0.430 23.040 1.00 46.28 93 ALA A CA 1
ATOM 729 C C . ALA A 1 93 ? -23.150 -0.850 23.661 1.00 46.28 93 ALA A C 1
ATOM 731 O O . ALA A 1 93 ? -22.331 -1.416 22.932 1.00 46.28 93 ALA A O 1
ATOM 732 N N . PRO A 1 94 ? -22.875 -0.538 24.942 1.00 47.91 94 PRO A N 1
ATOM 733 C CA . PRO A 1 94 ? -21.713 -1.108 25.594 1.00 47.91 94 PRO A CA 1
ATOM 734 C C . PRO A 1 94 ? -21.783 -2.617 25.373 1.00 47.91 94 PRO A C 1
ATOM 736 O O . PRO A 1 94 ? -22.810 -3.225 25.690 1.00 47.91 94 PRO A O 1
ATOM 739 N N . GLU A 1 95 ? -20.727 -3.217 24.814 1.00 53.94 95 GLU A N 1
ATOM 740 C CA . GLU A 1 95 ? -20.539 -4.655 24.981 1.00 53.94 95 GLU A CA 1
ATOM 741 C C . GLU A 1 95 ? -20.771 -4.930 26.469 1.00 53.94 95 GLU A C 1
ATOM 743 O O . GLU A 1 95 ? -20.221 -4.186 27.297 1.00 53.94 95 GLU A O 1
ATOM 748 N N . PRO A 1 96 ? -21.632 -5.899 26.839 1.00 50.19 96 PRO A N 1
ATOM 749 C CA . PRO A 1 96 ? -21.804 -6.241 28.235 1.00 50.19 96 PRO A CA 1
ATOM 750 C C . PRO A 1 96 ? -20.402 -6.471 28.770 1.00 50.19 96 PRO A C 1
ATOM 752 O O . PRO A 1 96 ? -19.702 -7.363 28.283 1.00 50.19 96 PRO A O 1
ATOM 755 N N . LYS A 1 97 ? -19.952 -5.614 29.699 1.00 52.06 97 LYS A N 1
ATOM 756 C CA . LYS A 1 97 ? -18.688 -5.851 30.386 1.00 52.06 97 LYS A CA 1
ATOM 757 C C . LYS A 1 97 ? -18.769 -7.295 30.836 1.00 52.06 97 LYS A C 1
ATOM 759 O O . LYS A 1 97 ? -19.759 -7.642 31.483 1.00 52.06 97 LYS A O 1
ATOM 764 N N . ALA A 1 98 ? -17.806 -8.121 30.422 1.00 56.19 98 ALA A N 1
ATOM 765 C CA . ALA A 1 98 ? -17.725 -9.488 30.903 1.00 56.19 98 ALA A CA 1
ATOM 766 C C . ALA A 1 98 ? -17.923 -9.406 32.417 1.00 56.19 98 ALA A C 1
ATOM 768 O O . ALA A 1 98 ? -17.157 -8.707 33.092 1.00 56.19 98 ALA A O 1
ATOM 769 N N . SER A 1 99 ? -19.035 -9.971 32.908 1.00 52.31 99 SER A N 1
ATOM 770 C CA . SER A 1 99 ? -19.340 -9.947 34.334 1.00 52.31 99 SER A CA 1
ATOM 771 C C . SER A 1 99 ? -18.082 -10.411 35.052 1.00 52.31 99 SER A C 1
ATOM 773 O O . SER A 1 99 ? -17.478 -11.381 34.581 1.00 52.31 99 SER A O 1
ATOM 775 N N . PRO A 1 100 ? -17.657 -9.747 36.143 1.00 53.53 100 PRO A N 1
ATOM 776 C CA . PRO A 1 100 ? -16.578 -10.286 36.948 1.00 53.53 100 PRO A CA 1
ATOM 777 C C . PRO A 1 100 ? -16.994 -11.711 37.282 1.00 53.53 100 PRO A C 1
ATOM 779 O O . PRO A 1 100 ? -18.070 -11.923 37.844 1.00 53.53 100 PRO A O 1
ATOM 782 N N . THR A 1 101 ? -16.220 -12.681 36.800 1.00 50.28 101 THR A N 1
ATOM 783 C CA . THR A 1 101 ? -16.474 -14.094 37.035 1.00 50.28 101 THR A CA 1
ATOM 784 C C . THR A 1 101 ? -16.638 -14.236 38.537 1.00 50.28 101 THR A C 1
ATOM 786 O O . THR A 1 101 ? -15.701 -13.961 39.285 1.00 50.28 101 THR A O 1
ATOM 789 N N . SER A 1 102 ? -17.872 -14.523 38.959 1.00 49.56 102 SER A N 1
ATOM 790 C CA . SER A 1 102 ? -18.257 -14.640 40.358 1.00 49.56 102 SER A CA 1
ATOM 791 C C . SER A 1 102 ? -17.231 -15.515 41.055 1.00 49.56 102 SER A C 1
ATOM 793 O O . SER A 1 102 ? -17.018 -16.660 40.660 1.00 49.56 102 SER A O 1
ATOM 795 N N . SER A 1 103 ? -16.592 -14.927 42.059 1.00 53.75 103 SER A N 1
ATOM 796 C CA . SER A 1 103 ? -15.711 -15.572 43.017 1.00 53.75 103 SER A CA 1
ATOM 797 C C . SER A 1 103 ? -16.243 -16.953 43.390 1.00 53.75 103 SER A C 1
ATOM 799 O O . SER A 1 103 ? -17.354 -17.078 43.911 1.00 53.75 103 SER A O 1
ATOM 801 N N . THR A 1 104 ? -15.444 -17.981 43.114 1.00 57.03 104 THR A N 1
ATOM 802 C CA . THR A 1 104 ? -15.544 -19.284 43.770 1.00 57.03 104 THR A CA 1
ATOM 803 C C . THR A 1 104 ? -15.677 -19.050 45.278 1.00 57.03 104 THR A C 1
ATOM 805 O O . THR A 1 104 ? -14.868 -18.289 45.815 1.00 57.03 104 THR A O 1
ATOM 808 N N . PRO A 1 105 ? -16.658 -19.646 45.978 1.00 48.03 105 PRO A N 1
ATOM 809 C CA . PRO A 1 105 ? -16.712 -19.537 47.426 1.00 48.03 105 PRO A CA 1
ATOM 810 C C . PRO A 1 105 ? -15.458 -20.174 48.024 1.00 48.03 105 PRO A C 1
ATOM 812 O O . PRO A 1 105 ? -15.085 -21.296 47.673 1.00 48.03 105 PRO A O 1
ATOM 815 N N . GLU A 1 106 ? -14.812 -19.431 48.911 1.00 55.12 106 GLU A N 1
ATOM 816 C CA . GLU A 1 106 ? -13.789 -19.913 49.833 1.00 55.12 106 GLU A CA 1
ATOM 817 C C . GLU A 1 106 ? -14.349 -21.127 50.603 1.00 55.12 106 GLU A C 1
ATOM 819 O O . GLU A 1 106 ? -15.434 -21.019 51.180 1.00 55.12 106 GLU A O 1
ATOM 824 N N . PRO A 1 107 ? -13.684 -22.296 50.627 1.00 51.53 107 PRO A N 1
ATOM 825 C CA . PRO A 1 107 ? -14.038 -23.318 51.595 1.00 51.53 107 PRO A CA 1
ATOM 826 C C . PRO A 1 107 ? -13.572 -22.855 52.977 1.00 51.53 107 PRO A C 1
ATOM 828 O O . PRO A 1 107 ? -12.372 -22.723 53.226 1.00 51.53 107 PRO A O 1
ATOM 831 N N . GLU A 1 108 ? -14.535 -22.613 53.865 1.00 46.94 108 GLU A N 1
ATOM 832 C CA . GLU A 1 108 ? -14.293 -22.382 55.286 1.00 46.94 108 GLU A CA 1
ATOM 833 C C . GLU A 1 108 ? -13.465 -23.525 55.892 1.00 46.94 108 GLU A C 1
ATOM 835 O O . GLU A 1 108 ? -13.679 -24.714 55.638 1.00 46.94 108 GLU A O 1
ATOM 840 N N . ALA A 1 109 ? -12.489 -23.138 56.708 1.00 47.62 109 ALA A N 1
ATOM 841 C CA . ALA A 1 109 ? -11.587 -24.032 57.402 1.00 47.62 109 ALA A CA 1
ATOM 842 C C . ALA A 1 109 ? -12.309 -24.863 58.476 1.00 47.62 109 ALA A C 1
ATOM 844 O O . ALA A 1 109 ? -12.906 -24.313 59.397 1.00 47.62 109 ALA A O 1
ATOM 845 N N . THR A 1 110 ? -12.114 -26.183 58.469 1.00 40.62 110 THR A N 1
ATOM 846 C CA . THR A 1 110 ? -12.216 -26.994 59.691 1.00 40.62 110 THR A CA 1
ATOM 847 C C . THR A 1 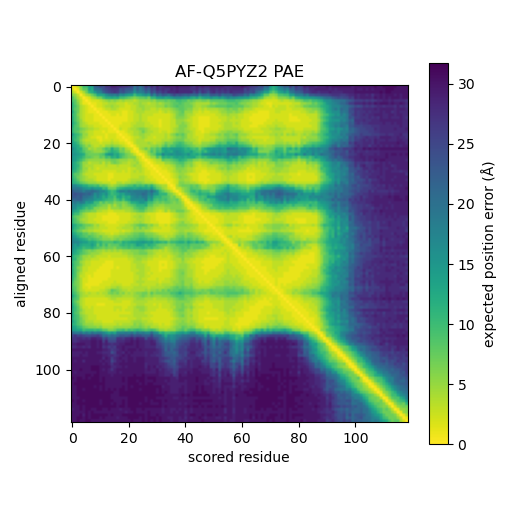110 ? -10.817 -27.386 60.149 1.00 40.62 110 THR A C 1
ATOM 849 O O . THR A 1 110 ? -10.281 -28.429 59.783 1.00 40.62 110 THR A O 1
ATOM 852 N N . SER A 1 111 ? -10.221 -26.520 60.966 1.00 44.47 111 SER A N 1
ATOM 853 C CA . SER A 1 111 ? -9.195 -26.913 61.928 1.00 44.47 111 SER A CA 1
ATOM 854 C C . SER A 1 111 ? -9.911 -27.521 63.127 1.00 44.47 111 SER A C 1
ATOM 856 O O . SER A 1 111 ? -10.569 -26.777 63.837 1.00 44.47 111 SER A O 1
ATOM 858 N N . HIS A 1 112 ? -9.752 -28.819 63.388 1.00 43.28 112 HIS A N 1
ATOM 859 C CA . HIS A 1 112 ? -9.507 -29.306 64.747 1.00 43.28 112 HIS A CA 1
ATOM 860 C C . HIS A 1 112 ? -8.805 -30.666 64.710 1.00 43.28 112 HIS A C 1
ATOM 862 O O . HIS A 1 112 ? -9.162 -31.591 63.987 1.00 43.28 112 HIS A O 1
ATOM 868 N N . ASN A 1 113 ? -7.732 -30.701 65.486 1.00 45.00 113 ASN A N 1
ATOM 869 C CA . ASN A 1 113 ? -6.729 -31.737 65.622 1.00 45.00 113 ASN A CA 1
ATOM 870 C C . ASN A 1 113 ? -7.171 -32.774 66.677 1.00 45.00 113 ASN A C 1
ATOM 872 O O . ASN A 1 113 ? -7.855 -32.406 67.626 1.00 45.00 113 ASN A O 1
ATOM 876 N N . GLN A 1 114 ? -6.658 -34.005 66.548 1.00 44.16 114 GLN A N 1
ATOM 877 C CA . GLN A 1 114 ? -6.450 -35.015 67.608 1.00 44.16 114 GLN A CA 1
ATOM 878 C C . GLN A 1 114 ? -7.662 -35.603 68.371 1.00 44.16 114 GLN A C 1
ATOM 880 O O . GLN A 1 114 ? -8.229 -34.975 69.253 1.00 44.16 114 GLN A O 1
ATOM 885 N N . SER A 1 115 ? -7.918 -36.911 68.225 1.00 45.19 115 SER A N 1
ATOM 886 C CA . SER A 1 115 ? -7.269 -37.945 69.059 1.00 45.19 115 SER A CA 1
ATOM 887 C C . SER A 1 115 ? -7.918 -39.330 68.931 1.00 45.19 115 SER A C 1
ATOM 889 O O . SER A 1 115 ? -9.127 -39.504 68.876 1.00 45.19 115 SER A O 1
ATOM 891 N N . LYS A 1 116 ? -7.023 -40.314 68.934 1.00 46.59 116 LYS A N 1
ATOM 892 C CA . LYS A 1 116 ? -7.167 -41.762 69.107 1.00 46.59 116 LYS A CA 1
ATOM 893 C C . LYS A 1 116 ? -7.920 -42.132 70.401 1.00 46.59 116 LYS A C 1
ATOM 895 O O . LYS A 1 116 ? -7.492 -41.664 71.447 1.00 46.59 116 LYS A O 1
ATOM 900 N N . LEU A 1 117 ? -8.919 -43.024 70.337 1.00 40.25 117 LEU A N 1
ATOM 901 C CA . LEU A 1 117 ? -9.172 -44.123 71.299 1.00 40.25 117 LEU A CA 1
ATOM 902 C C . LEU A 1 117 ? -10.404 -44.950 70.864 1.00 40.25 117 LEU A C 1
ATOM 904 O O . LEU A 1 117 ? -11.514 -44.434 70.930 1.00 40.25 117 LEU A O 1
ATOM 908 N N . ILE A 1 118 ? -10.212 -46.213 70.463 1.00 44.19 118 ILE A N 1
ATOM 909 C CA . ILE A 1 118 ? -11.181 -47.304 70.688 1.00 44.19 118 ILE A CA 1
ATOM 910 C C . ILE A 1 118 ? -10.373 -48.606 70.840 1.00 44.19 118 ILE A C 1
ATOM 912 O O . ILE A 1 118 ? -9.797 -49.084 69.862 1.00 44.19 118 ILE A O 1
ATOM 916 N N . ASP A 1 119 ? -10.263 -49.092 72.075 1.00 40.12 119 ASP A N 1
ATOM 917 C CA . ASP A 1 119 ? -10.616 -50.462 72.484 1.00 40.12 119 ASP A CA 1
ATOM 918 C C . ASP A 1 119 ? -11.308 -50.328 73.851 1.00 40.12 119 ASP A C 1
ATOM 920 O O . ASP A 1 119 ? -10.756 -49.570 74.690 1.00 40.12 119 ASP A O 1
#

Organism: Haliotis sorenseni (NCBI:txid6458)

Solvent-accessible surface area (backbone atoms only — not comparable to full-atom values): 7948 Å² total; per-residue (Å²): 133,84,86,64,93,39,74,58,36,36,36,39,43,33,64,83,47,73,45,82,42,79,67,57,91,77,84,78,89,85,74,72,38,75,77,66,93,87,62,83,78,62,86,93,59,40,28,36,33,65,81,37,82,42,96,90,38,88,60,38,30,36,31,36,35,41,35,38,42,32,32,70,86,68,62,69,48,81,47,77,52,76,47,80,41,71,60,76,75,88,64,76,62,74,72,77,70,78,69,78,78,74,76,78,80,78,81,81,83,84,86,82,80,88,84,91,86,88,134

Secondary structure (DSSP, 8-state):
------EEEEEEEETTEEEEEE--SS-----EEPPPSSSPPPTT-EE-EEEEEETTEEEEEEEEEEEEEEETTS-EEEEEEEEEEEPPSTT-SPP--------PPP-------------

Mean predicted aligned error: 14.37 Å

pLDDT: mean 76.17, std 19.15, range [40.12, 96.88]

Nearest PDB structures (foldseek):
  5ii5-assembly1_A  TM=9.026E-01  e=8.306E-14  Escherichia coli K-12
  5mr3-assembly2_F  TM=9.010E-01  e=6.256E-08  Haliotis rufescens
  5mr3-assembly1_B  TM=8.625E-01  e=3.302E-08  Haliotis rufescens
  5mr3-assembly2_H  TM=8.724E-01  e=8.864E-08  Haliotis rufescens
  5iia-assembly2_H  TM=9.001E-01  e=1.411E-07  Haliotis rufescens

Foldseek 3Di:
DPPDWDQQWKWKQAPVGIDTDGDDDDDDDADEDEDDDPDDDDPRHGYWDDQDADPVDNQKTKTWIKMWRQIPVRDIDIDIDMDIDGPPVPPPPPPPPPPPPPDDDDPDDDDDDDDDDDD

Radius of gyration: 29.46 Å; Cα contacts (8 Å, |Δi|>4): 160; chains: 1; bounding box: 42×62×98 Å

Sequence (119 aa):
YIQGHVIKDMQIFCKNGWMQMTRGRGINMIRIHYPQTYTSVVPGACVFRGPYSIPTNDSIETYNVSVALLWSDGTPTYESLECNVTKSQASNAPEPKASPTSSTPEPEATSHNQSKLID

InterPro domains:
  IPR021526 Vitelline envelope, lysin receptor [PF11386] (19-97)